Protein AF-A0A8T2NUQ4-F1 (afdb_monomer)

Nearest PDB structures (foldseek):
  4wjl-assembly1_B  TM=9.117E-01  e=3.167E-16  Homo sapiens
  7e8h-assembly1_L  TM=9.229E-01  e=3.189E-14  Homo sapiens
  7e8b-assembly1_L  TM=9.250E-01  e=7.598E-14  Homo sapiens
  7w6t-assembly1_J  TM=8.728E-01  e=1.663E-14  Mus musculus
  6y0f-assembly1_B  TM=8.412E-01  e=1.004E-11  Homo sapiens

Radius of gyration: 16.84 Å; Cα contacts (8 Å, |Δi|>4): 316; chains: 1; bounding box: 49×31×41 Å

pLDDT: mean 84.57, std 17.73, range [27.08, 96.81]

Secondary structure (DSSP, 8-state):
---------TTT-SEEEETTEEEEE-SSS-EEEEETTT--EEEEE-HHHHHHTTEEEEEE-TTSSEEEEEEEEEE-SSS-EEEEEEEEESSSS-EEE---TT-SSPPBSEEEE-SSTT-EEEEETTEEEEESSSSSPPEES----BTTTB-SSS--HHHHHS-PPPP-

InterPro domains:
  IPR002469 Dipeptidylpeptidase IV, N-terminal domain [PF00930] (61-162)
  IPR050278 Serine protease S9B/DPPIV [PTHR11731] (11-162)

Mean predicted aligned error: 7.71 Å

Structure (mmCIF, N/CA/C/O backbone):
data_AF-A0A8T2NUQ4-F1
#
_entry.id   AF-A0A8T2NUQ4-F1
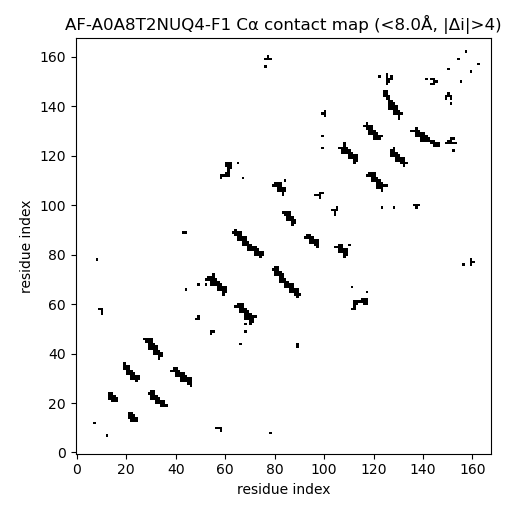#
loop_
_atom_site.group_PDB
_atom_site.id
_atom_site.type_symbol
_atom_site.la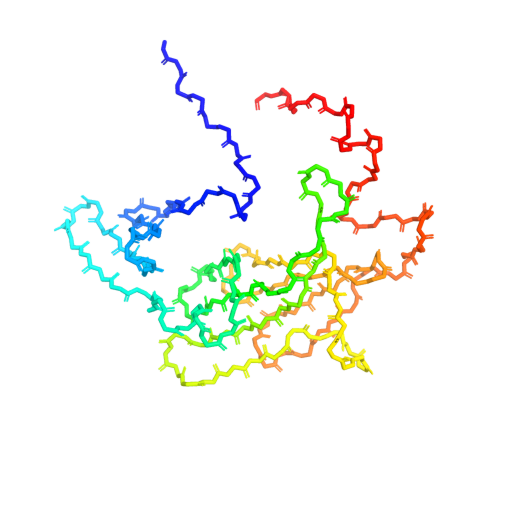bel_atom_id
_atom_site.label_alt_id
_atom_site.label_comp_id
_atom_site.label_asym_id
_atom_site.label_entity_id
_atom_site.label_seq_id
_atom_site.pdbx_PDB_ins_code
_atom_site.Cartn_x
_atom_site.Cartn_y
_atom_site.Cartn_z
_atom_site.occupancy
_atom_site.B_iso_or_equiv
_atom_site.auth_seq_id
_atom_site.auth_comp_id
_atom_site.auth_asym_id
_atom_site.auth_atom_id
_atom_site.pdbx_PDB_model_num
ATOM 1 N N . MET A 1 1 ? -33.272 11.095 -10.064 1.00 31.30 1 MET A N 1
ATOM 2 C CA . MET A 1 1 ? -32.197 11.468 -9.119 1.00 31.30 1 MET A CA 1
ATOM 3 C C . MET A 1 1 ? -31.300 10.254 -8.946 1.00 31.30 1 MET A C 1
ATOM 5 O O . MET A 1 1 ? -31.696 9.333 -8.250 1.00 31.30 1 MET A O 1
ATOM 9 N N . ALA A 1 2 ? -30.172 10.197 -9.656 1.00 27.81 2 ALA A N 1
ATOM 10 C CA . ALA A 1 2 ? -29.225 9.086 -9.572 1.00 27.81 2 ALA A CA 1
ATOM 11 C C . ALA A 1 2 ? -27.923 9.601 -8.950 1.00 27.81 2 ALA A C 1
ATOM 13 O O . ALA A 1 2 ? -27.308 10.540 -9.459 1.00 27.81 2 ALA A O 1
ATOM 14 N N . THR A 1 3 ? -27.557 9.029 -7.810 1.00 34.28 3 THR A N 1
ATOM 15 C CA . THR A 1 3 ? -26.348 9.358 -7.058 1.00 34.28 3 THR A CA 1
ATOM 16 C C . THR A 1 3 ? -25.132 8.856 -7.840 1.00 34.28 3 THR A C 1
ATOM 18 O O . THR A 1 3 ? -24.986 7.657 -8.054 1.00 34.28 3 THR A O 1
ATOM 21 N N . ARG A 1 4 ? -24.275 9.776 -8.305 1.00 27.08 4 ARG A N 1
ATOM 22 C CA . ARG A 1 4 ? -23.016 9.468 -9.005 1.00 27.08 4 ARG A CA 1
ATOM 23 C C . ARG A 1 4 ? -22.017 8.881 -8.006 1.00 27.08 4 ARG A C 1
ATOM 25 O O . ARG A 1 4 ? -21.513 9.612 -7.158 1.00 27.08 4 ARG A O 1
ATOM 32 N N . ALA A 1 5 ? -21.699 7.597 -8.128 1.00 28.91 5 ALA A N 1
ATOM 33 C CA . ALA A 1 5 ? -20.486 7.034 -7.547 1.00 28.91 5 ALA A CA 1
ATOM 34 C C . ALA A 1 5 ? -19.365 7.182 -8.582 1.00 28.91 5 ALA A C 1
ATOM 36 O O . ALA A 1 5 ? -19.179 6.330 -9.443 1.00 28.91 5 ALA A O 1
ATOM 37 N N . ALA A 1 6 ? -18.649 8.306 -8.539 1.00 32.59 6 ALA A N 1
ATOM 38 C CA . ALA A 1 6 ? -17.335 8.369 -9.164 1.00 32.59 6 ALA A CA 1
ATOM 39 C C . ALA A 1 6 ? -16.447 7.393 -8.391 1.00 32.59 6 ALA A C 1
ATOM 41 O O . ALA A 1 6 ? -16.287 7.584 -7.188 1.00 32.59 6 ALA A O 1
ATOM 42 N N . SER A 1 7 ? -15.915 6.350 -9.029 1.00 32.56 7 SER A N 1
ATOM 43 C CA . SER A 1 7 ? -14.855 5.538 -8.431 1.00 32.56 7 SER A CA 1
ATOM 44 C C . SER A 1 7 ? -13.615 6.422 -8.326 1.00 32.56 7 SER A C 1
ATOM 46 O O . SER A 1 7 ? -12.976 6.687 -9.347 1.00 32.56 7 SER A O 1
ATOM 48 N N . PRO A 1 8 ? -13.268 6.941 -7.135 1.00 34.28 8 PRO A N 1
ATOM 49 C CA . PRO A 1 8 ? -12.034 7.682 -6.985 1.00 34.28 8 PRO A CA 1
ATOM 50 C C . PRO A 1 8 ? -10.913 6.658 -7.157 1.00 34.28 8 PRO A C 1
ATOM 52 O O . PRO A 1 8 ? -11.085 5.483 -6.812 1.00 34.28 8 PRO A O 1
ATOM 55 N N . SER A 1 9 ? -9.739 7.079 -7.629 1.00 45.34 9 SER A N 1
ATOM 56 C CA . SER A 1 9 ? -8.544 6.261 -7.412 1.00 45.34 9 SER A CA 1
ATOM 57 C C . SER A 1 9 ? -8.547 5.828 -5.936 1.00 45.34 9 SER A C 1
ATOM 59 O O . SER A 1 9 ? -8.842 6.652 -5.064 1.00 45.34 9 SER A O 1
ATOM 61 N N . ARG A 1 10 ? -8.312 4.543 -5.635 1.00 53.16 10 ARG A N 1
ATOM 62 C CA . ARG A 1 10 ? -8.453 3.992 -4.266 1.00 53.16 10 ARG A CA 1
ATOM 63 C C . ARG A 1 10 ? -7.656 4.795 -3.218 1.00 53.16 10 ARG A C 1
ATOM 65 O O . ARG A 1 10 ? -8.010 4.846 -2.049 1.00 53.16 10 ARG A O 1
ATOM 72 N N . TRP A 1 11 ? -6.649 5.520 -3.694 1.00 52.12 11 TRP A N 1
ATOM 73 C CA . TRP A 1 11 ? -5.775 6.441 -2.979 1.00 52.12 11 TRP A CA 1
ATOM 74 C C . TRP A 1 11 ? -6.295 7.881 -2.779 1.00 52.12 11 TRP A C 1
ATOM 76 O O . TRP A 1 11 ? -5.545 8.711 -2.259 1.00 52.12 11 TRP A O 1
ATOM 86 N N . SER A 1 12 ? -7.502 8.230 -3.243 1.00 45.94 12 SER A N 1
ATOM 87 C CA . SER A 1 12 ? -7.982 9.627 -3.337 1.00 45.94 12 SER A CA 1
ATOM 88 C C . SER A 1 12 ? -9.244 9.962 -2.547 1.00 45.94 12 SER A C 1
ATOM 90 O O . SER A 1 12 ? -9.524 11.140 -2.349 1.00 45.94 12 SER A O 1
ATOM 92 N N . ALA A 1 13 ? -9.956 8.981 -2.002 1.00 50.09 13 ALA A N 1
ATOM 93 C CA . ALA A 1 13 ? -11.031 9.249 -1.057 1.00 50.09 13 ALA A CA 1
ATOM 94 C C . ALA A 1 13 ? -10.794 8.408 0.187 1.00 50.09 13 ALA A C 1
ATOM 96 O O . ALA A 1 13 ? -10.834 7.184 0.130 1.00 50.09 13 ALA A O 1
ATOM 97 N N . GLY A 1 14 ? -10.542 9.074 1.314 1.00 60.34 14 GLY A N 1
ATOM 98 C CA . GLY A 1 14 ? -10.440 8.450 2.632 1.00 60.34 14 GLY A CA 1
ATOM 99 C C . GLY A 1 14 ? -11.797 7.967 3.132 1.00 60.34 14 GLY A C 1
ATOM 100 O O . GLY A 1 14 ? -12.154 8.289 4.256 1.00 60.34 14 GLY A O 1
ATOM 101 N N . LEU A 1 15 ? -12.563 7.286 2.277 1.00 70.44 15 LEU A N 1
ATOM 102 C CA . LEU A 1 15 ? -13.844 6.669 2.559 1.00 70.44 15 LEU A CA 1
ATOM 103 C C . LEU A 1 15 ? -13.911 5.321 1.833 1.00 70.44 15 LEU A C 1
ATOM 105 O O . LEU A 1 15 ? -13.931 5.272 0.605 1.00 70.44 15 LEU A O 1
ATOM 109 N N . MET A 1 16 ? -13.979 4.234 2.591 1.00 76.06 16 MET A N 1
ATOM 110 C CA . MET A 1 16 ? -14.211 2.886 2.079 1.00 76.06 16 MET A CA 1
ATOM 111 C C . MET A 1 16 ? -15.429 2.306 2.792 1.00 76.06 16 MET A C 1
ATOM 113 O O . MET A 1 16 ? -15.478 2.294 4.017 1.00 76.06 16 MET A O 1
ATOM 117 N N . ALA A 1 17 ? -16.412 1.830 2.034 1.00 78.88 17 ALA A N 1
ATOM 118 C CA . ALA A 1 17 ? -17.593 1.168 2.578 1.00 78.88 17 ALA A CA 1
ATOM 119 C C . ALA A 1 17 ? -17.511 -0.338 2.316 1.00 78.88 17 ALA A C 1
ATOM 121 O O . ALA A 1 17 ? -17.178 -0.764 1.208 1.00 78.88 17 ALA A O 1
ATOM 122 N N . ARG A 1 18 ? -17.823 -1.145 3.329 1.00 75.25 18 ARG A N 1
ATOM 123 C CA . ARG A 1 18 ? -17.849 -2.604 3.247 1.00 75.25 18 ARG A CA 1
ATOM 124 C C . ARG A 1 18 ? -18.989 -3.148 4.104 1.00 75.25 18 ARG A C 1
ATOM 126 O O . ARG A 1 18 ? -18.875 -3.224 5.323 1.00 75.25 18 ARG A O 1
ATOM 133 N N . GLY A 1 19 ? -20.078 -3.557 3.455 1.00 84.00 19 GLY A N 1
ATOM 134 C CA . GLY A 1 19 ? -21.295 -3.960 4.162 1.00 84.00 19 GLY A CA 1
ATOM 135 C C . GLY A 1 19 ? -21.761 -2.832 5.082 1.00 84.00 19 GLY A C 1
ATOM 136 O O . GLY A 1 19 ? -22.038 -1.733 4.606 1.00 84.00 19 GLY A O 1
ATOM 137 N N . ASN A 1 20 ? -21.755 -3.091 6.389 1.00 88.75 20 ASN A N 1
ATOM 138 C CA . ASN A 1 20 ? -22.165 -2.128 7.414 1.00 88.75 20 ASN A CA 1
ATOM 139 C C . ASN A 1 20 ? -20.996 -1.354 8.034 1.00 88.75 20 ASN A C 1
ATOM 141 O O . ASN A 1 20 ? -21.218 -0.533 8.919 1.00 88.75 20 ASN A O 1
ATOM 145 N N . GLU A 1 21 ? -19.757 -1.596 7.604 1.00 89.38 21 GLU A N 1
ATOM 146 C CA . GLU A 1 21 ? -18.579 -0.878 8.085 1.00 89.38 21 GLU A CA 1
ATOM 147 C C . GLU A 1 21 ? -18.156 0.214 7.097 1.00 89.38 21 GLU A C 1
ATOM 149 O O . GLU A 1 21 ? -18.051 0.005 5.887 1.00 89.38 21 GLU A O 1
ATOM 154 N N . LEU A 1 22 ? -17.876 1.393 7.637 1.00 91.12 22 LEU A N 1
ATOM 155 C CA . LEU A 1 22 ? -17.424 2.571 6.918 1.00 91.12 22 LEU A CA 1
ATOM 156 C C . LEU A 1 22 ? -16.073 3.003 7.485 1.00 91.12 22 LEU A C 1
ATOM 158 O O . LEU A 1 22 ? -15.972 3.379 8.651 1.00 91.12 22 LEU A O 1
ATOM 162 N N . LEU A 1 23 ? -15.031 2.943 6.667 1.00 90.88 23 LEU A N 1
ATOM 163 C CA . LEU A 1 23 ? -13.685 3.356 7.028 1.00 90.88 23 LEU A CA 1
ATOM 164 C C . LEU A 1 23 ? -13.450 4.763 6.518 1.00 90.88 23 LEU A C 1
ATOM 166 O O . LEU A 1 23 ? -13.638 5.015 5.329 1.00 90.88 23 LEU A O 1
ATOM 170 N N . TYR A 1 24 ? -12.992 5.658 7.384 1.00 90.56 24 TYR A N 1
ATOM 171 C CA . TYR A 1 24 ? -12.621 6.999 6.962 1.00 90.56 24 TYR A CA 1
ATOM 172 C C . TYR A 1 24 ? -11.493 7.604 7.782 1.00 90.56 24 TYR A C 1
ATOM 174 O O . TYR A 1 24 ? -11.252 7.206 8.922 1.00 90.56 24 TYR A O 1
ATOM 182 N N .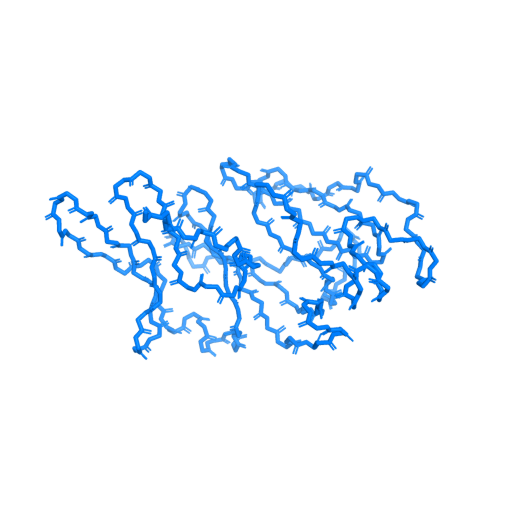 ARG A 1 25 ? -10.800 8.584 7.194 1.00 90.69 25 ARG A N 1
ATOM 183 C CA . ARG A 1 25 ? -9.785 9.370 7.903 1.00 90.69 25 ARG A CA 1
ATOM 184 C C . ARG A 1 25 ? -10.429 10.564 8.602 1.00 90.69 25 ARG A C 1
ATOM 186 O O . ARG A 1 25 ? -11.155 11.332 7.970 1.00 90.69 25 ARG A O 1
ATOM 193 N N . THR A 1 26 ? -10.171 10.726 9.893 1.00 91.25 26 THR A N 1
ATOM 194 C CA . THR A 1 26 ? -10.659 11.863 10.679 1.00 91.25 26 THR A CA 1
ATOM 195 C C . THR A 1 26 ? -9.820 13.118 10.427 1.00 91.25 26 THR A C 1
ATOM 197 O O . THR A 1 26 ? -8.771 13.070 9.780 1.00 91.25 26 THR A O 1
ATOM 200 N N . ARG A 1 27 ? -10.272 14.267 10.947 1.00 88.81 27 ARG A N 1
ATOM 201 C CA . ARG A 1 27 ? -9.524 15.534 10.846 1.00 88.81 27 ARG A CA 1
ATOM 202 C C . ARG A 1 27 ? -8.245 15.506 11.679 1.00 88.81 27 ARG A C 1
ATOM 204 O O . ARG A 1 27 ? -7.252 16.115 11.298 1.00 88.81 27 ARG A O 1
ATOM 211 N N . GLU A 1 28 ? -8.272 14.770 12.783 1.00 89.62 28 GLU A N 1
ATOM 212 C CA . GLU A 1 28 ? -7.122 14.511 13.647 1.00 89.62 28 GLU A CA 1
ATOM 213 C C . GLU A 1 28 ? -6.081 13.640 12.924 1.00 89.62 28 GLU A C 1
ATOM 215 O O . GLU A 1 28 ? -4.886 13.744 13.194 1.00 89.62 28 GLU A O 1
ATOM 220 N N . GLY A 1 29 ? -6.509 12.869 11.921 1.00 88.75 29 GLY A N 1
ATOM 221 C CA . GLY A 1 29 ? -5.651 12.113 11.012 1.00 88.75 29 GLY A CA 1
ATOM 222 C C . GLY A 1 29 ? -5.643 10.608 11.261 1.00 88.75 29 GLY A C 1
ATOM 223 O O . GLY A 1 29 ? -4.960 9.905 10.512 1.00 88.75 29 GLY A O 1
ATOM 224 N N . ASP A 1 30 ? -6.409 10.135 12.245 1.00 93.81 30 ASP A N 1
ATOM 225 C CA . ASP A 1 30 ? -6.655 8.719 12.514 1.00 93.81 30 ASP A CA 1
ATOM 226 C C . ASP A 1 30 ? -7.551 8.104 11.437 1.00 93.81 30 ASP A C 1
ATOM 228 O O . ASP A 1 30 ? -8.395 8.778 10.844 1.00 93.81 30 ASP A O 1
ATOM 232 N N . VAL A 1 31 ? -7.406 6.804 11.199 1.00 93.44 31 VAL A N 1
ATOM 233 C CA . VAL A 1 31 ? -8.341 6.028 10.377 1.00 93.44 31 VAL A CA 1
ATOM 234 C C . VAL A 1 31 ? -9.282 5.279 11.301 1.00 93.44 31 VAL A C 1
ATOM 236 O O . VAL A 1 31 ? -8.841 4.487 12.133 1.00 93.44 31 VAL A O 1
ATOM 239 N N . VAL A 1 32 ? -10.579 5.517 11.139 1.00 93.94 32 VAL A N 1
ATOM 240 C CA . VAL A 1 32 ? -11.643 4.973 11.986 1.00 93.94 32 VAL A CA 1
ATOM 241 C C . VAL A 1 32 ? -12.521 4.039 11.169 1.00 93.94 32 VAL A C 1
ATOM 243 O O . VAL A 1 32 ? -12.894 4.373 10.047 1.00 93.94 32 VAL A O 1
ATOM 246 N N . VAL A 1 33 ? -12.885 2.896 11.755 1.00 93.44 33 VAL A N 1
ATOM 247 C CA . VAL A 1 33 ? -14.000 2.067 11.284 1.00 93.44 33 VAL A CA 1
ATOM 248 C C . VAL A 1 33 ? -15.247 2.453 12.062 1.00 93.44 33 VAL A C 1
ATOM 250 O O . VAL A 1 33 ? -15.242 2.469 13.294 1.00 93.44 33 VAL A O 1
ATOM 253 N N . HIS A 1 34 ? -16.319 2.742 11.342 1.00 93.19 34 HIS A N 1
ATOM 254 C CA . HIS A 1 34 ? -17.632 3.029 11.887 1.00 93.19 34 HIS A CA 1
ATOM 255 C C . HIS A 1 34 ? -18.631 1.974 11.425 1.00 93.19 34 HIS A C 1
ATOM 257 O O . HIS A 1 34 ? -18.826 1.799 10.226 1.00 93.19 34 HIS A O 1
ATOM 263 N N . ASN A 1 35 ? -19.275 1.292 12.367 1.00 93.06 35 ASN A N 1
ATOM 264 C CA . ASN A 1 35 ? -20.390 0.411 12.058 1.00 93.06 35 ASN A CA 1
ATOM 265 C C . ASN A 1 35 ? -21.672 1.252 11.960 1.00 93.06 35 ASN A C 1
ATOM 267 O O . ASN A 1 35 ? -22.054 1.930 12.913 1.00 93.06 35 ASN A O 1
ATOM 271 N N . VAL A 1 36 ? -22.318 1.228 10.798 1.00 91.56 36 VAL A N 1
ATOM 272 C CA . VAL A 1 36 ? -23.491 2.053 10.485 1.00 91.56 36 VAL A CA 1
ATOM 273 C C . VAL A 1 36 ? -24.743 1.570 11.230 1.00 91.56 36 VAL A C 1
ATOM 275 O O . VAL A 1 36 ? -25.596 2.388 11.571 1.00 91.56 36 VAL A O 1
ATOM 278 N N . GLU A 1 37 ? -24.845 0.274 11.537 1.00 92.38 37 GLU A N 1
ATOM 279 C CA . GLU A 1 37 ? -25.984 -0.302 12.264 1.00 92.38 37 GLU A CA 1
ATOM 280 C C . GLU A 1 37 ? -25.870 -0.080 13.773 1.00 92.38 37 GLU A C 1
ATOM 282 O O . GLU A 1 37 ? -26.780 0.475 14.390 1.00 92.38 37 GLU A O 1
ATOM 287 N N . THR A 1 38 ? -24.743 -0.478 14.373 1.00 94.25 38 THR A N 1
ATOM 288 C CA . THR A 1 38 ? -24.535 -0.365 15.829 1.00 94.25 38 THR A CA 1
ATOM 289 C C . THR A 1 38 ? -24.158 1.052 16.255 1.00 94.25 38 THR A C 1
ATOM 291 O O . THR A 1 38 ? -24.228 1.389 17.435 1.00 94.25 38 THR A O 1
ATOM 294 N N . LYS A 1 39 ? -23.775 1.903 15.294 1.00 92.75 39 LYS A N 1
ATOM 295 C CA . LYS A 1 39 ? -23.207 3.248 15.480 1.00 92.75 39 LYS A CA 1
ATOM 296 C C . LYS A 1 39 ? -21.865 3.270 16.215 1.00 92.75 39 LYS A C 1
ATOM 298 O O . LYS A 1 39 ? -21.358 4.351 16.524 1.00 92.75 39 LYS A O 1
ATOM 303 N N . GLU A 1 40 ? -21.266 2.111 16.459 1.00 94.81 40 GLU A N 1
ATOM 304 C CA . GLU A 1 40 ? -19.969 2.001 17.113 1.00 94.81 40 GLU A CA 1
ATOM 305 C C . GLU A 1 40 ? -18.851 2.540 16.216 1.00 94.81 40 GLU A C 1
ATOM 307 O O . GLU A 1 40 ? -18.931 2.534 14.981 1.00 94.81 40 GLU A O 1
ATOM 312 N N . LYS A 1 41 ? -17.795 3.045 16.852 1.00 94.56 41 LYS A N 1
ATOM 313 C CA . LYS A 1 41 ? -16.600 3.565 16.187 1.00 94.56 41 LYS A CA 1
ATOM 314 C C . LYS A 1 41 ? -15.371 3.000 16.875 1.00 94.56 41 LYS A C 1
ATOM 316 O O . LYS A 1 41 ? -15.296 3.015 18.100 1.00 94.56 41 LYS A O 1
ATOM 321 N N . ARG A 1 42 ? -14.397 2.556 16.086 1.00 94.19 42 ARG A N 1
ATOM 322 C CA . ARG A 1 42 ? -13.087 2.109 16.570 1.00 94.19 42 ARG A CA 1
ATOM 323 C C . ARG A 1 42 ? -11.976 2.696 15.715 1.00 94.19 42 ARG A C 1
ATOM 325 O O . ARG A 1 42 ? -12.113 2.787 14.496 1.00 94.19 42 ARG A O 1
ATOM 332 N N . ILE A 1 43 ? -10.877 3.082 16.351 1.00 94.06 43 ILE A N 1
ATOM 333 C CA . ILE A 1 43 ? -9.671 3.506 15.639 1.00 94.06 43 ILE A CA 1
ATOM 334 C C . ILE A 1 43 ? -8.996 2.250 15.089 1.00 94.06 43 ILE A C 1
ATOM 336 O O . ILE A 1 43 ? -8.757 1.301 15.831 1.00 94.06 43 ILE A O 1
ATOM 340 N N . LEU A 1 44 ? -8.734 2.239 13.784 1.00 93.88 44 LEU A N 1
ATOM 341 C CA . LEU A 1 44 ? -8.051 1.148 13.094 1.00 93.88 44 LEU A CA 1
ATOM 342 C C . LEU A 1 44 ? -6.571 1.451 12.890 1.00 93.88 44 LEU A C 1
ATOM 344 O O . LEU A 1 44 ? -5.725 0.583 13.072 1.00 93.88 44 LEU A O 1
ATOM 348 N N . VAL A 1 45 ? -6.262 2.687 12.495 1.00 94.06 45 VAL A N 1
ATOM 349 C CA . VAL A 1 45 ? -4.888 3.135 12.266 1.00 94.06 45 VAL A CA 1
ATOM 350 C C . VAL A 1 45 ? -4.698 4.467 12.966 1.00 94.06 45 VAL A C 1
ATOM 352 O O . VAL A 1 45 ? -5.325 5.459 12.602 1.00 94.06 45 VAL A O 1
ATOM 355 N N . GLU A 1 46 ? -3.817 4.488 13.956 1.00 93.88 46 GLU A N 1
ATOM 356 C CA . GLU A 1 46 ? -3.450 5.716 14.652 1.00 93.88 46 GLU A CA 1
ATOM 357 C C . GLU A 1 46 ? -2.652 6.650 13.738 1.00 93.88 46 GLU A C 1
ATOM 359 O O . GLU A 1 46 ? -1.749 6.219 13.007 1.00 93.88 46 GLU A O 1
ATOM 364 N N . ARG A 1 47 ? -2.900 7.955 13.864 1.00 93.94 47 ARG A N 1
ATOM 365 C CA . ARG A 1 47 ? -2.164 9.036 13.199 1.00 93.94 47 ARG A CA 1
ATOM 366 C C . ARG A 1 47 ? -0.648 8.879 13.361 1.00 93.94 47 ARG A C 1
ATOM 368 O O . ARG A 1 47 ? 0.103 9.113 12.417 1.00 93.94 47 ARG A O 1
ATOM 375 N N . LYS A 1 48 ? -0.193 8.397 14.522 1.00 93.94 48 LYS A N 1
ATOM 376 C CA . LYS A 1 48 ? 1.227 8.173 14.825 1.00 93.94 48 LYS A CA 1
ATOM 377 C C . LYS A 1 48 ? 1.938 7.297 13.786 1.00 93.94 48 LYS A C 1
ATOM 379 O O . LYS A 1 48 ? 3.098 7.569 13.478 1.00 93.94 48 LYS A O 1
ATOM 384 N N . LYS A 1 49 ? 1.276 6.280 13.212 1.00 92.44 49 LYS A N 1
ATOM 385 C CA . LYS A 1 49 ? 1.868 5.452 12.141 1.00 92.44 49 LYS A CA 1
ATOM 386 C C . LYS A 1 49 ? 2.136 6.281 10.880 1.00 92.44 49 LYS A C 1
ATOM 388 O O . LYS A 1 49 ? 3.178 6.114 10.257 1.00 92.44 49 LYS A O 1
ATOM 393 N N . PHE A 1 50 ? 1.253 7.221 10.545 1.00 92.88 50 PHE A N 1
ATOM 394 C CA . PHE A 1 50 ? 1.452 8.128 9.412 1.00 92.88 50 PHE A CA 1
ATOM 395 C C . PHE A 1 50 ? 2.619 9.080 9.645 1.00 92.88 50 PHE A C 1
ATOM 397 O O . PHE A 1 50 ? 3.453 9.234 8.759 1.00 92.88 50 PHE A O 1
ATOM 404 N N . ASP A 1 51 ? 2.700 9.674 10.837 1.00 93.56 51 ASP A N 1
ATOM 405 C CA . ASP A 1 51 ? 3.762 10.625 11.175 1.00 93.56 51 ASP A CA 1
ATOM 406 C C . ASP A 1 51 ? 5.137 9.927 11.234 1.00 93.56 51 ASP A C 1
ATOM 408 O O . ASP A 1 51 ? 6.121 10.457 10.724 1.00 93.56 51 ASP A O 1
ATOM 412 N N . THR A 1 52 ? 5.193 8.700 11.772 1.00 93.56 52 THR A N 1
ATOM 413 C CA . THR A 1 52 ? 6.429 7.896 11.880 1.00 93.56 52 THR A CA 1
ATOM 414 C C . THR A 1 52 ? 7.049 7.605 10.514 1.00 93.56 52 THR A C 1
ATOM 416 O O . THR A 1 52 ? 8.264 7.695 10.357 1.00 93.56 52 THR A O 1
ATOM 419 N N . TYR A 1 53 ? 6.221 7.274 9.520 1.00 91.00 53 TYR A N 1
ATOM 420 C CA . TYR A 1 53 ? 6.679 6.937 8.168 1.00 91.00 53 TYR A CA 1
ATOM 421 C C . TYR A 1 53 ? 6.529 8.085 7.168 1.00 91.00 53 TYR A C 1
ATOM 423 O O . TYR A 1 53 ? 6.767 7.887 5.980 1.00 91.00 53 TYR A O 1
ATOM 431 N N . GLN A 1 54 ? 6.111 9.272 7.624 1.00 93.44 54 GLN A N 1
ATOM 432 C CA . GLN A 1 54 ? 5.796 10.425 6.771 1.00 93.44 54 GLN A CA 1
ATOM 433 C C . GLN A 1 54 ? 4.862 10.048 5.602 1.00 93.44 54 GLN A C 1
ATOM 435 O O . GLN A 1 54 ? 4.999 10.513 4.466 1.00 93.44 54 GLN A O 1
ATOM 440 N N . ALA A 1 55 ? 3.907 9.156 5.878 1.00 93.00 55 ALA A N 1
ATOM 441 C CA . ALA A 1 55 ? 3.031 8.577 4.874 1.00 93.00 55 ALA A CA 1
ATOM 442 C C . ALA A 1 55 ? 1.974 9.591 4.428 1.00 93.00 55 ALA A C 1
ATOM 444 O O . ALA A 1 55 ? 1.183 10.100 5.226 1.00 93.00 55 ALA A O 1
ATOM 445 N N . SER A 1 56 ? 1.935 9.860 3.124 1.00 90.88 56 SER A N 1
ATOM 446 C CA . SER A 1 56 ? 0.983 10.805 2.528 1.00 90.88 56 SER A CA 1
ATOM 447 C C . SER A 1 56 ? -0.311 10.122 2.087 1.00 90.88 56 SER A C 1
ATOM 449 O O . SER A 1 56 ? -1.374 10.742 2.084 1.00 90.88 56 SER A O 1
ATOM 451 N N . LYS A 1 57 ? -0.233 8.840 1.722 1.00 91.69 57 LYS A N 1
ATOM 452 C CA . LYS A 1 57 ? -1.358 8.034 1.238 1.00 91.69 57 LYS A CA 1
ATOM 453 C C . LYS A 1 57 ? -1.404 6.701 1.988 1.00 91.69 57 LYS A C 1
ATOM 455 O O . LYS A 1 57 ? -0.367 6.214 2.438 1.00 91.69 57 LYS A O 1
ATOM 460 N N . TYR A 1 58 ? -2.595 6.115 2.110 1.00 93.31 58 TYR A N 1
ATOM 461 C CA . TYR A 1 58 ? -2.775 4.803 2.732 1.00 93.31 58 TYR A CA 1
ATOM 462 C C . TYR A 1 58 ? -3.883 3.983 2.074 1.00 93.31 58 TYR A C 1
ATOM 464 O O . TYR A 1 58 ? -4.793 4.537 1.458 1.00 93.31 58 TYR A O 1
ATOM 472 N N . GLU A 1 59 ? -3.815 2.672 2.277 1.00 93.19 59 GLU A N 1
ATOM 473 C CA . GLU A 1 59 ? -4.853 1.719 1.910 1.00 93.19 59 GLU A CA 1
ATOM 474 C C . GLU A 1 59 ? -4.900 0.585 2.943 1.00 93.19 59 GLU A C 1
ATOM 476 O O . GLU A 1 59 ? -3.866 0.026 3.312 1.00 93.19 59 GLU A O 1
ATOM 481 N N . VAL A 1 60 ? -6.087 0.237 3.434 1.00 93.06 60 VAL A N 1
ATOM 482 C CA . VAL A 1 60 ? -6.277 -0.844 4.417 1.00 93.06 60 VAL A CA 1
ATOM 483 C C . VAL A 1 60 ? -6.558 -2.155 3.684 1.00 93.06 60 VAL A C 1
ATOM 485 O O . VAL A 1 60 ? -7.286 -2.159 2.691 1.00 93.06 60 VAL A O 1
ATOM 488 N N . SER A 1 61 ? -5.993 -3.263 4.166 1.00 93.50 61 SER A N 1
ATOM 489 C CA . SER A 1 61 ? -6.216 -4.583 3.578 1.00 93.50 61 SER A CA 1
ATOM 490 C C . SER A 1 61 ? -7.679 -5.038 3.707 1.00 93.50 61 SER A C 1
ATOM 492 O O . SER A 1 61 ? -8.370 -4.659 4.659 1.00 93.50 61 SER A O 1
ATOM 494 N N . PRO A 1 62 ? -8.176 -5.899 2.800 1.00 90.94 62 PRO A N 1
ATOM 495 C CA . PRO A 1 62 ? -9.532 -6.444 2.877 1.00 90.94 62 PRO A CA 1
ATOM 496 C C . PRO A 1 62 ? -9.853 -7.145 4.197 1.00 90.94 62 PRO A C 1
ATOM 498 O O . PRO A 1 62 ? -10.996 -7.121 4.644 1.00 90.94 62 PRO A O 1
ATOM 501 N N . ASP A 1 63 ? -8.867 -7.775 4.833 1.00 91.25 63 ASP A N 1
ATOM 502 C CA . ASP A 1 63 ? -9.028 -8.425 6.136 1.00 91.25 63 ASP A CA 1
ATOM 503 C C . ASP A 1 63 ? -8.914 -7.464 7.337 1.00 91.25 63 ASP A C 1
ATOM 505 O O . ASP A 1 63 ? -9.102 -7.898 8.468 1.00 91.25 63 ASP A O 1
ATOM 509 N N . MET A 1 64 ? -8.656 -6.170 7.102 1.00 91.31 64 MET A N 1
ATOM 510 C CA . MET A 1 64 ? -8.439 -5.120 8.110 1.00 91.31 64 MET A CA 1
ATOM 511 C C . MET A 1 64 ? -7.290 -5.382 9.090 1.00 91.31 64 MET A C 1
ATOM 513 O O . MET A 1 64 ? -7.245 -4.783 10.163 1.00 91.31 64 MET A O 1
ATOM 517 N N . LYS A 1 65 ? -6.348 -6.257 8.734 1.00 93.94 65 LYS A N 1
ATOM 518 C CA . LYS A 1 65 ? -5.196 -6.584 9.586 1.00 93.94 65 LYS A CA 1
ATOM 519 C C . LYS A 1 65 ? -3.945 -5.792 9.248 1.00 93.94 65 LYS A C 1
ATOM 521 O O . LYS A 1 65 ? -3.037 -5.703 10.069 1.00 93.94 65 LYS A O 1
ATOM 526 N N . HIS A 1 66 ? -3.895 -5.211 8.054 1.00 95.19 66 HIS A N 1
ATOM 527 C CA . HIS A 1 66 ? -2.727 -4.516 7.542 1.00 95.19 66 HIS A CA 1
ATOM 528 C C . HIS A 1 66 ? -3.107 -3.164 6.949 1.00 95.19 66 HIS A C 1
ATOM 530 O O . HIS A 1 66 ? -4.201 -2.960 6.420 1.00 95.19 66 HIS A O 1
ATOM 536 N N . VAL A 1 67 ? -2.160 -2.234 7.000 1.00 95.12 67 VAL A N 1
ATOM 537 C CA . VAL A 1 67 ? -2.231 -0.968 6.277 1.00 95.12 67 VAL A CA 1
ATOM 538 C C . VAL A 1 67 ? -1.012 -0.839 5.375 1.00 95.12 67 VAL A C 1
ATOM 540 O O . VAL A 1 67 ? 0.122 -1.045 5.801 1.00 95.12 67 VAL A O 1
ATOM 543 N N . LEU A 1 68 ? -1.258 -0.516 4.113 1.00 95.88 68 LEU A N 1
ATOM 544 C CA . LEU A 1 68 ? -0.251 -0.135 3.138 1.00 95.88 68 LEU A CA 1
ATOM 545 C C . LEU A 1 68 ? -0.107 1.383 3.195 1.00 95.88 68 LEU A C 1
ATOM 547 O O . LEU A 1 68 ? -1.081 2.108 2.998 1.00 95.88 68 LEU A O 1
ATOM 551 N N . LEU A 1 69 ? 1.097 1.862 3.472 1.00 95.50 69 LEU A N 1
ATOM 552 C CA . LEU A 1 69 ? 1.430 3.277 3.568 1.00 95.50 69 LEU A CA 1
ATOM 553 C C . LEU A 1 69 ? 2.374 3.652 2.430 1.00 95.50 69 LEU A C 1
ATOM 555 O O . LEU A 1 69 ? 3.375 2.972 2.208 1.00 95.50 69 LEU A O 1
ATOM 559 N N . ALA A 1 70 ? 2.073 4.753 1.741 1.00 95.38 70 ALA A N 1
ATOM 560 C CA . ALA A 1 70 ? 2.935 5.306 0.704 1.00 95.38 70 ALA A CA 1
ATOM 561 C C . ALA A 1 70 ? 3.565 6.624 1.173 1.00 95.38 70 ALA A C 1
ATOM 563 O O . ALA A 1 70 ? 2.862 7.538 1.626 1.00 95.38 70 ALA A O 1
ATOM 564 N N . TYR A 1 71 ? 4.885 6.732 1.037 1.00 94.38 71 TYR A N 1
ATOM 565 C CA . TYR A 1 71 ? 5.680 7.892 1.441 1.00 94.38 71 TYR A CA 1
ATOM 566 C C . TYR A 1 71 ? 6.632 8.334 0.323 1.00 94.38 71 TYR A C 1
ATOM 568 O O . TYR A 1 71 ? 6.920 7.582 -0.612 1.00 94.38 71 TYR A O 1
ATOM 576 N N . THR A 1 72 ? 7.075 9.594 0.389 1.00 94.44 72 THR A N 1
ATOM 577 C CA . THR A 1 72 ? 7.854 10.254 -0.679 1.00 94.44 72 THR A CA 1
ATOM 578 C C . THR A 1 72 ? 7.164 10.128 -2.044 1.00 94.44 72 THR A C 1
ATOM 580 O O . THR A 1 72 ? 7.753 9.690 -3.034 1.00 94.44 72 THR A O 1
ATOM 583 N N . VAL A 1 73 ? 5.876 10.474 -2.072 1.00 92.44 73 VAL A N 1
ATOM 584 C CA . VAL A 1 73 ? 5.042 10.420 -3.276 1.00 92.44 73 VAL A CA 1
ATOM 585 C C . VAL A 1 73 ? 5.537 11.460 -4.281 1.00 92.44 73 VAL A C 1
ATOM 587 O O . VAL A 1 73 ? 5.490 12.658 -4.011 1.00 92.44 73 VAL A O 1
ATOM 590 N N . ALA A 1 74 ? 5.996 11.000 -5.441 1.00 91.88 74 ALA A N 1
ATOM 591 C CA . ALA A 1 74 ? 6.413 11.830 -6.560 1.00 91.88 74 ALA A CA 1
ATOM 592 C C . ALA A 1 74 ? 5.398 11.672 -7.707 1.00 91.88 74 ALA A C 1
ATOM 594 O O . ALA A 1 74 ? 5.306 10.577 -8.272 1.00 91.88 74 ALA A O 1
ATOM 595 N N . PRO A 1 75 ? 4.610 12.712 -8.038 1.00 87.56 75 PRO A N 1
ATOM 596 C CA . PRO A 1 75 ? 3.688 12.651 -9.167 1.00 87.56 75 PRO A CA 1
ATOM 597 C C . PRO A 1 75 ? 4.466 12.455 -10.471 1.00 87.56 75 PRO A C 1
ATOM 599 O O . PRO A 1 75 ? 5.556 13.000 -10.634 1.00 87.56 75 PRO A O 1
ATOM 602 N N . VAL A 1 76 ? 3.904 11.662 -11.379 1.00 85.19 76 VAL A N 1
ATOM 603 C CA . VAL A 1 76 ? 4.434 11.457 -12.735 1.00 85.19 76 VAL A CA 1
ATOM 604 C C . VAL A 1 76 ? 3.538 12.191 -13.727 1.00 85.19 76 VAL A C 1
ATOM 606 O O . VAL A 1 76 ? 4.012 13.014 -14.504 1.00 85.19 76 VAL A O 1
ATOM 609 N N . TYR A 1 77 ? 2.231 11.954 -13.620 1.00 81.81 77 TYR A N 1
ATOM 610 C CA . TYR A 1 77 ? 1.184 12.563 -14.437 1.00 81.81 77 TYR A CA 1
ATOM 611 C C . TYR A 1 77 ? 0.016 13.012 -13.521 1.00 81.81 77 TYR A C 1
ATOM 613 O O . TYR A 1 77 ? 0.230 13.299 -12.340 1.00 81.81 77 TYR A O 1
ATOM 621 N N . GLN A 1 78 ? -1.211 13.136 -14.038 1.00 79.06 78 GLN A N 1
ATOM 622 C CA . GLN A 1 78 ? -2.381 13.685 -13.327 1.00 79.06 78 GLN A CA 1
ATOM 623 C C . GLN A 1 78 ? -2.894 12.813 -12.156 1.00 79.06 78 GLN A C 1
ATOM 625 O O . GLN A 1 78 ? -3.336 13.313 -11.120 1.00 79.06 78 GLN A O 1
ATOM 630 N N . HIS A 1 79 ? -2.844 11.503 -12.327 1.00 77.88 79 HIS A N 1
ATOM 631 C CA . HIS A 1 79 ? -3.304 10.420 -11.470 1.00 77.88 79 HIS A CA 1
ATOM 632 C C . HIS A 1 79 ? -2.184 9.412 -11.160 1.00 77.88 79 HIS A C 1
ATOM 634 O O . HIS A 1 79 ? -2.243 8.756 -10.114 1.00 77.88 79 HIS A O 1
ATOM 640 N N . SER A 1 80 ? -1.157 9.315 -12.009 1.00 83.88 80 SER A N 1
ATOM 641 C CA . SER A 1 80 ? 0.005 8.444 -11.809 1.00 83.88 80 SER A CA 1
ATOM 642 C C . SER A 1 80 ? 1.065 9.077 -10.909 1.00 83.88 80 SER A C 1
ATOM 644 O O . SER A 1 80 ? 1.403 10.257 -11.023 1.00 83.88 80 SER A O 1
ATOM 646 N N . PHE A 1 81 ? 1.640 8.274 -10.017 1.00 90.81 81 PHE A N 1
ATOM 647 C CA . PHE A 1 81 ? 2.711 8.684 -9.113 1.00 90.81 81 PHE A CA 1
ATOM 648 C C . PHE A 1 81 ? 3.629 7.505 -8.797 1.00 90.81 81 PHE A C 1
ATOM 650 O O . PHE A 1 81 ? 3.215 6.354 -8.849 1.00 90.81 81 PHE A O 1
ATOM 657 N N . THR A 1 82 ? 4.863 7.792 -8.400 1.00 94.62 82 THR A N 1
ATOM 658 C CA . THR A 1 82 ? 5.764 6.805 -7.798 1.00 94.62 82 THR A CA 1
ATOM 659 C C . THR A 1 82 ? 5.910 7.080 -6.307 1.00 94.62 82 THR A C 1
ATOM 661 O O . THR A 1 82 ? 5.830 8.229 -5.868 1.00 94.62 82 THR A O 1
ATOM 664 N N . ALA A 1 83 ? 6.100 6.044 -5.498 1.00 96.12 83 ALA A N 1
ATOM 665 C CA . ALA A 1 83 ? 6.297 6.196 -4.058 1.00 96.12 83 ALA A CA 1
ATOM 666 C C . ALA A 1 83 ? 7.097 5.027 -3.481 1.00 96.12 83 ALA A C 1
ATOM 668 O O . ALA A 1 83 ? 7.210 3.967 -4.099 1.00 96.12 83 ALA A O 1
ATOM 669 N N . TYR A 1 84 ? 7.629 5.213 -2.277 1.00 96.19 84 TYR A N 1
ATOM 670 C CA . TYR A 1 84 ? 8.040 4.087 -1.448 1.00 96.19 84 TYR A CA 1
ATOM 671 C C . TYR A 1 84 ? 6.842 3.574 -0.662 1.00 96.19 84 TYR A C 1
ATOM 673 O O . TYR A 1 84 ? 5.969 4.352 -0.269 1.00 96.19 84 TYR A O 1
ATOM 681 N N . TYR A 1 85 ? 6.820 2.268 -0.420 1.00 96.00 85 TYR A N 1
ATOM 682 C CA . TYR A 1 85 ? 5.706 1.608 0.236 1.00 96.00 85 TYR A CA 1
ATOM 683 C C . TYR A 1 85 ? 6.183 0.772 1.417 1.00 96.00 85 TYR A C 1
ATOM 685 O O . TYR A 1 85 ? 7.144 0.006 1.319 1.00 96.00 85 TYR A O 1
ATOM 693 N N . ILE A 1 86 ? 5.462 0.896 2.523 1.00 95.62 86 ILE A N 1
ATOM 694 C CA . ILE A 1 86 ? 5.643 0.078 3.716 1.00 95.62 86 ILE A CA 1
ATOM 695 C C . ILE A 1 86 ? 4.299 -0.502 4.134 1.00 95.62 86 ILE A C 1
ATOM 697 O O . ILE A 1 86 ? 3.269 0.170 4.091 1.00 95.62 86 ILE A O 1
ATOM 701 N N . ILE A 1 87 ? 4.307 -1.773 4.510 1.00 95.69 87 ILE A N 1
ATOM 702 C CA . ILE A 1 87 ? 3.150 -2.468 5.056 1.00 95.69 87 ILE A CA 1
ATOM 703 C C . ILE A 1 87 ? 3.327 -2.516 6.565 1.00 95.69 87 ILE A C 1
ATOM 705 O O . ILE A 1 87 ? 4.382 -2.919 7.053 1.00 95.69 87 ILE A O 1
ATOM 709 N N . CYS A 1 88 ? 2.300 -2.127 7.307 1.00 95.56 88 CYS A N 1
ATOM 710 C CA . CYS A 1 88 ? 2.284 -2.229 8.758 1.00 95.56 88 CYS A CA 1
ATOM 711 C C . CYS A 1 88 ? 1.180 -3.178 9.202 1.00 95.56 88 CYS A C 1
ATOM 713 O O . CYS A 1 88 ? 0.042 -3.069 8.739 1.00 95.56 88 CYS A O 1
ATOM 715 N N . SER A 1 89 ? 1.504 -4.050 10.152 1.00 95.06 89 SER A N 1
ATOM 716 C CA . SER A 1 89 ? 0.495 -4.798 10.889 1.00 95.06 89 SER A CA 1
ATOM 717 C C . SER A 1 89 ? -0.294 -3.855 11.803 1.00 95.06 89 SER A C 1
ATOM 719 O O . SER A 1 89 ? 0.223 -2.848 12.319 1.00 95.06 89 SER A O 1
ATOM 721 N N . L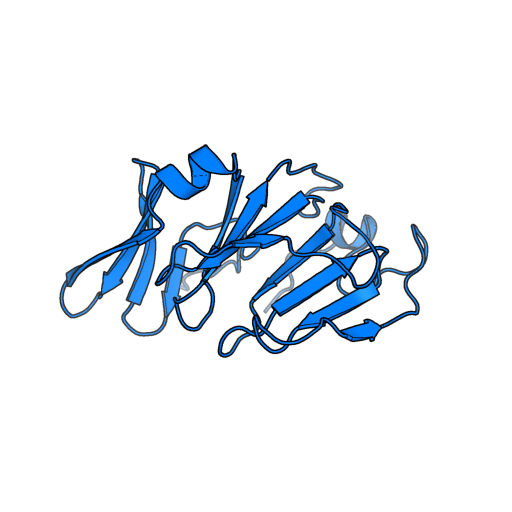EU A 1 90 ? -1.581 -4.151 11.943 1.00 93.88 90 LEU A N 1
ATOM 722 C CA . LEU A 1 90 ? -2.506 -3.485 12.859 1.00 93.88 90 LEU A CA 1
ATOM 723 C C . LEU A 1 90 ? -2.704 -4.293 14.147 1.00 93.88 90 LEU A C 1
ATOM 725 O O . LEU A 1 90 ? -3.165 -3.742 15.140 1.00 93.88 90 LEU A O 1
ATOM 729 N N . GLU A 1 91 ? -2.306 -5.567 14.146 1.00 92.56 91 GLU A N 1
ATOM 730 C CA . GLU A 1 91 ? -2.358 -6.460 15.310 1.00 92.56 91 GLU A CA 1
ATOM 731 C C . GLU A 1 91 ? -1.003 -6.516 16.041 1.00 92.56 91 GLU A C 1
ATOM 733 O O . GLU A 1 91 ? -0.950 -6.623 17.265 1.00 92.56 91 GLU A O 1
ATOM 738 N N . THR A 1 92 ? 0.103 -6.411 15.297 1.00 92.56 92 THR A N 1
ATOM 739 C CA . THR A 1 92 ? 1.484 -6.537 15.791 1.00 92.56 92 THR A CA 1
ATOM 740 C C . THR A 1 92 ? 2.297 -5.273 15.469 1.00 92.56 92 THR A C 1
ATOM 742 O O . THR A 1 92 ? 1.921 -4.486 14.595 1.00 92.56 92 THR A O 1
ATOM 745 N N . PRO A 1 93 ? 3.433 -5.026 16.149 1.00 90.56 93 PRO A N 1
ATOM 746 C CA . PRO A 1 93 ? 4.332 -3.9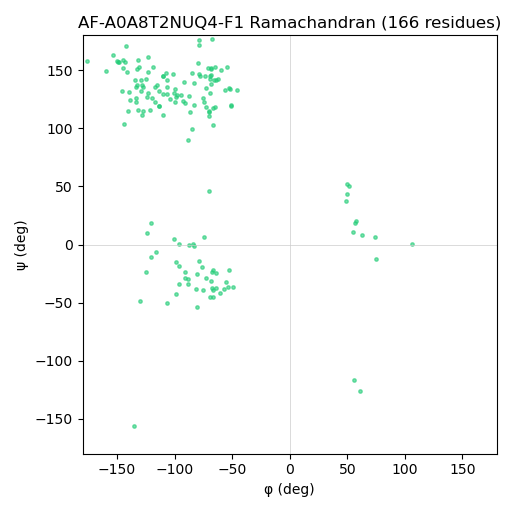18 15.807 1.00 90.56 93 PRO A CA 1
ATOM 747 C C . PRO A 1 93 ? 5.158 -4.172 14.530 1.00 90.56 93 PRO A C 1
ATOM 749 O O . PRO A 1 93 ? 6.057 -3.394 14.214 1.00 90.56 93 PRO A O 1
ATOM 752 N N . GLU A 1 94 ? 4.894 -5.260 13.806 1.00 93.50 94 GLU A N 1
ATOM 753 C CA . GLU A 1 94 ? 5.668 -5.664 12.637 1.00 93.50 94 GLU A CA 1
ATOM 754 C C . GLU A 1 94 ? 5.397 -4.770 11.426 1.00 93.50 94 GLU A C 1
ATOM 756 O O . GLU A 1 94 ? 4.279 -4.296 11.185 1.00 93.50 94 GLU A O 1
ATOM 761 N N . THR A 1 95 ? 6.455 -4.553 10.645 1.00 94.31 95 THR A N 1
ATOM 762 C CA . THR A 1 95 ? 6.406 -3.779 9.407 1.00 94.31 95 THR A CA 1
ATOM 763 C C . THR A 1 95 ? 7.290 -4.407 8.340 1.00 94.31 95 THR A C 1
ATOM 765 O O . THR A 1 95 ? 8.323 -5.006 8.640 1.00 94.31 95 THR A O 1
ATOM 768 N N . TRP A 1 96 ? 6.883 -4.259 7.081 1.00 93.69 96 TRP A N 1
ATOM 769 C CA . TRP A 1 96 ? 7.563 -4.837 5.930 1.00 93.69 96 TRP A CA 1
ATOM 770 C C . TRP A 1 96 ? 7.714 -3.796 4.830 1.00 93.69 96 TRP A C 1
ATOM 772 O O . TRP A 1 96 ? 6.727 -3.231 4.361 1.00 93.69 96 TRP A O 1
ATOM 782 N N . ASN A 1 97 ? 8.943 -3.590 4.361 1.00 93.12 97 ASN A N 1
ATOM 783 C CA . ASN A 1 97 ? 9.172 -2.816 3.144 1.00 93.12 97 ASN A CA 1
ATOM 784 C C . ASN A 1 97 ? 8.655 -3.609 1.943 1.00 93.12 97 ASN A C 1
ATOM 786 O O . ASN A 1 97 ? 8.987 -4.789 1.781 1.00 93.12 97 ASN A O 1
ATOM 790 N N . LEU A 1 98 ? 7.852 -2.965 1.100 1.00 93.50 98 LEU A N 1
ATOM 791 C CA . LEU A 1 98 ? 7.355 -3.596 -0.112 1.00 93.50 98 LEU A CA 1
ATOM 792 C C . LEU A 1 98 ? 8.400 -3.443 -1.217 1.00 93.50 98 LEU A C 1
ATOM 794 O O . LEU A 1 98 ? 8.506 -2.397 -1.847 1.00 93.50 98 LEU A O 1
ATOM 798 N N . ASN A 1 99 ? 9.175 -4.504 -1.426 1.00 93.00 99 ASN A N 1
ATOM 799 C CA . ASN A 1 99 ? 10.287 -4.522 -2.365 1.00 93.00 99 ASN A CA 1
ATOM 800 C C . ASN A 1 99 ? 10.126 -5.674 -3.381 1.00 93.00 99 ASN A C 1
ATOM 802 O O . ASN A 1 99 ? 9.704 -6.770 -2.996 1.00 93.00 99 ASN A O 1
ATOM 806 N N . PRO A 1 100 ? 10.488 -5.470 -4.662 1.00 91.25 100 PRO A N 1
ATOM 807 C CA . PRO A 1 100 ? 10.727 -6.547 -5.614 1.00 91.25 100 PRO A CA 1
ATOM 808 C C . PRO A 1 100 ? 11.758 -7.549 -5.081 1.00 91.25 100 PRO A C 1
ATOM 810 O O . PRO A 1 100 ? 12.637 -7.163 -4.303 1.00 91.25 100 PRO A O 1
ATOM 813 N N . PRO A 1 101 ? 11.699 -8.823 -5.512 1.00 86.69 101 PRO A N 1
ATOM 814 C CA . PRO A 1 101 ? 12.799 -9.749 -5.279 1.00 86.69 101 PRO A CA 1
ATOM 815 C C . PRO A 1 101 ? 14.110 -9.115 -5.763 1.00 86.69 101 PRO A C 1
ATOM 817 O O . PRO A 1 101 ? 14.141 -8.532 -6.840 1.00 86.69 101 PRO A O 1
ATOM 820 N N . GLU A 1 102 ? 15.164 -9.204 -4.949 1.00 85.19 102 GLU A N 1
ATOM 821 C CA . GLU A 1 102 ? 16.538 -8.769 -5.277 1.00 85.19 102 GLU A CA 1
ATOM 822 C C . GLU A 1 102 ? 16.802 -7.252 -5.278 1.00 85.19 102 GLU A C 1
ATOM 824 O O . GLU A 1 102 ? 17.962 -6.846 -5.202 1.00 85.19 102 GLU A O 1
ATOM 829 N N . VAL A 1 103 ? 15.771 -6.404 -5.240 1.00 90.69 103 VAL A N 1
ATOM 830 C CA . VAL A 1 103 ? 15.934 -4.940 -5.209 1.00 90.69 103 VAL A CA 1
ATOM 831 C C . VAL A 1 103 ? 15.618 -4.399 -3.819 1.00 90.69 103 VAL A C 1
ATOM 833 O O . VAL A 1 103 ? 14.576 -4.695 -3.241 1.00 90.69 103 VAL A O 1
ATOM 836 N N . ARG A 1 104 ? 16.510 -3.581 -3.253 1.00 88.00 104 ARG A N 1
ATOM 837 C CA . ARG A 1 104 ? 16.291 -2.957 -1.940 1.00 88.00 104 ARG A CA 1
ATOM 838 C C . ARG A 1 104 ? 15.797 -1.529 -2.098 1.00 88.00 104 ARG A C 1
ATOM 840 O O . ARG A 1 104 ? 16.458 -0.721 -2.737 1.00 88.00 104 ARG A O 1
ATOM 847 N N . ASN A 1 105 ? 14.675 -1.229 -1.448 1.00 87.19 105 ASN A N 1
ATOM 848 C CA . ASN A 1 105 ? 14.074 0.101 -1.362 1.00 87.19 105 ASN A CA 1
ATOM 849 C C . ASN A 1 105 ? 13.920 0.816 -2.725 1.00 87.19 105 ASN A C 1
ATOM 851 O O . ASN A 1 105 ? 14.382 1.953 -2.846 1.00 87.19 105 ASN A O 1
ATOM 855 N N . PRO A 1 106 ? 13.308 0.208 -3.762 1.00 93.75 106 PRO A N 1
ATOM 856 C CA . PRO A 1 106 ? 12.963 0.949 -4.967 1.00 93.75 106 PRO A CA 1
ATOM 857 C C . PRO A 1 106 ? 11.684 1.767 -4.772 1.00 93.75 106 PRO A C 1
ATOM 859 O O . PRO A 1 106 ? 10.817 1.430 -3.964 1.00 93.75 106 PRO A O 1
ATOM 862 N N . LYS A 1 107 ? 11.540 2.828 -5.570 1.00 94.44 107 LYS A N 1
ATOM 863 C CA . LYS A 1 107 ? 10.228 3.449 -5.765 1.00 94.44 107 LYS A CA 1
ATOM 864 C C . LYS A 1 107 ? 9.379 2.527 -6.632 1.00 94.44 107 LYS A C 1
ATOM 866 O O . LYS A 1 107 ? 9.852 2.028 -7.650 1.00 94.44 107 LYS A O 1
ATOM 871 N N . LEU A 1 108 ? 8.131 2.325 -6.237 1.00 96.06 108 LEU A N 1
ATOM 872 C CA . LEU A 1 108 ? 7.155 1.5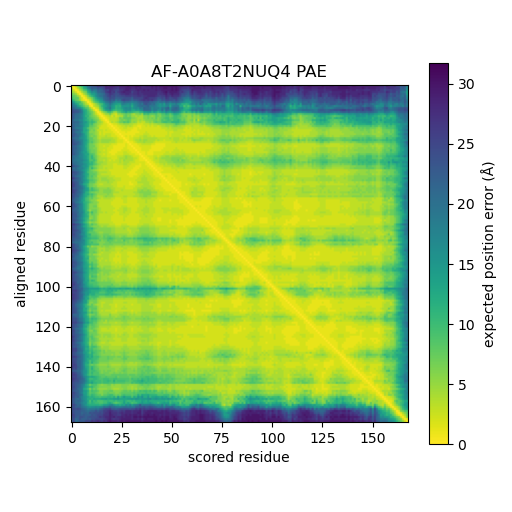65 -7.010 1.00 96.06 108 LEU A CA 1
ATOM 873 C C . LEU A 1 108 ? 6.227 2.533 -7.734 1.00 96.06 108 LEU A C 1
ATOM 875 O O . LEU A 1 108 ? 5.902 3.603 -7.213 1.00 96.06 108 LEU A O 1
ATOM 879 N N . GLN A 1 109 ? 5.786 2.139 -8.923 1.00 94.44 109 GLN A N 1
ATOM 880 C CA . GLN A 1 109 ? 4.851 2.915 -9.742 1.00 94.44 109 GLN A CA 1
ATOM 881 C C . GLN A 1 109 ? 3.407 2.733 -9.275 1.00 94.44 109 GLN A C 1
ATOM 883 O O . GLN A 1 109 ? 2.561 3.593 -9.476 1.00 94.44 109 GLN A O 1
ATOM 888 N N . TYR A 1 110 ? 3.123 1.609 -8.625 1.00 94.94 110 TYR A N 1
ATOM 889 C CA . TYR A 1 110 ? 1.836 1.341 -8.010 1.00 94.94 110 TYR A CA 1
ATOM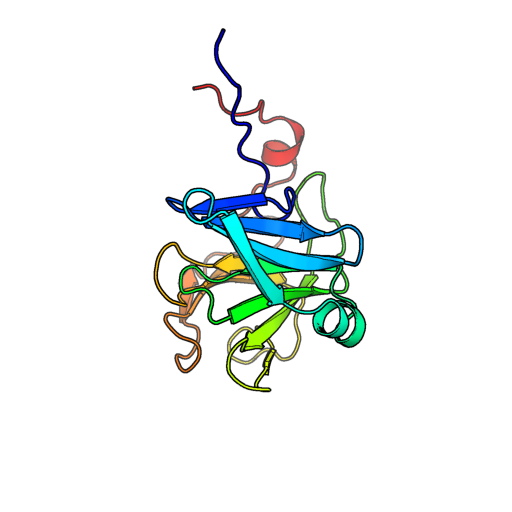 890 C C . TYR A 1 110 ? 1.997 0.253 -6.957 1.00 94.94 110 TYR A C 1
ATOM 892 O O . TYR A 1 110 ? 2.823 -0.646 -7.114 1.00 94.94 110 TYR A O 1
ATOM 900 N N . ALA A 1 111 ? 1.176 0.305 -5.920 1.00 95.81 111 ALA A N 1
ATOM 901 C CA . ALA A 1 111 ? 0.889 -0.829 -5.060 1.00 95.81 111 ALA A CA 1
ATOM 902 C C . ALA A 1 111 ? -0.584 -0.758 -4.651 1.00 95.81 111 ALA A C 1
ATOM 904 O O . ALA A 1 111 ? -1.185 0.315 -4.688 1.00 95.81 111 ALA A O 1
ATOM 905 N N . GLY A 1 112 ? -1.170 -1.890 -4.280 1.00 94.75 112 GLY A N 1
ATOM 906 C CA . GLY A 1 112 ? -2.548 -1.935 -3.807 1.00 94.75 112 GLY A CA 1
ATOM 907 C C . GLY A 1 112 ? -2.948 -3.328 -3.352 1.00 94.75 112 GLY A C 1
ATOM 908 O O . GLY A 1 112 ? -2.342 -4.332 -3.751 1.00 94.75 112 GLY A O 1
ATOM 909 N N . TRP A 1 113 ? -3.974 -3.395 -2.510 1.00 94.81 113 TRP A N 1
ATOM 910 C CA . TRP A 1 113 ? -4.488 -4.669 -2.027 1.00 94.81 113 TRP A CA 1
ATOM 911 C C . TRP A 1 113 ? -5.361 -5.360 -3.080 1.00 94.81 113 TRP A C 1
ATOM 913 O O . TRP A 1 113 ? -6.120 -4.733 -3.824 1.00 94.81 113 TRP A O 1
ATOM 923 N N . GLY A 1 114 ? -5.288 -6.685 -3.119 1.00 92.25 114 GLY A N 1
ATOM 924 C CA . GLY A 1 114 ? -6.251 -7.532 -3.809 1.00 92.25 114 GLY A CA 1
ATOM 925 C C . GLY A 1 114 ? -7.628 -7.487 -3.133 1.00 92.25 114 GLY A C 1
ATOM 926 O O . GLY A 1 114 ? -7.799 -6.839 -2.104 1.00 92.25 114 GLY A O 1
ATOM 927 N N . PRO A 1 115 ? -8.639 -8.165 -3.694 1.00 88.81 115 PRO A N 1
ATOM 928 C CA . PRO A 1 115 ? -10.000 -8.148 -3.154 1.00 88.81 115 PRO A CA 1
ATOM 929 C C . PRO A 1 115 ? -10.175 -9.014 -1.897 1.00 88.81 115 PRO A C 1
ATOM 931 O O . PRO A 1 115 ? -11.141 -8.833 -1.158 1.00 88.81 115 PRO A O 1
ATOM 934 N N . THR A 1 116 ? -9.272 -9.967 -1.651 1.00 88.19 116 THR A N 1
ATOM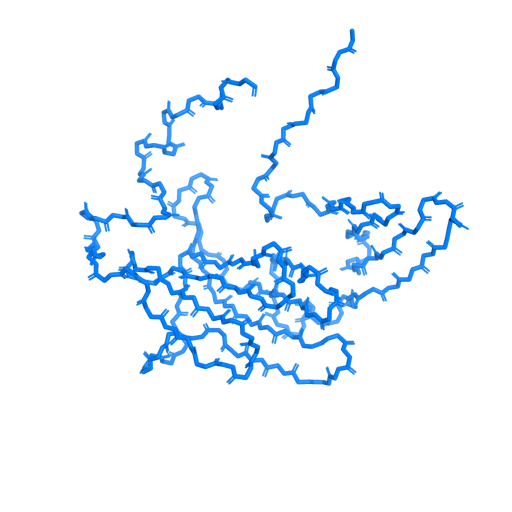 935 C CA . THR A 1 116 ? -9.428 -10.988 -0.608 1.00 88.19 116 THR A CA 1
ATOM 936 C C . THR A 1 116 ? -8.171 -11.151 0.238 1.00 88.19 116 THR A C 1
ATOM 938 O O . THR A 1 116 ? -7.062 -11.234 -0.290 1.00 88.19 116 THR A O 1
ATOM 941 N N . GLY A 1 117 ? -8.359 -11.270 1.555 1.00 90.25 117 GLY A N 1
ATOM 942 C CA . GLY A 1 117 ? -7.279 -11.529 2.507 1.00 90.25 117 GLY A CA 1
ATOM 943 C C . GLY A 1 117 ? -6.223 -10.423 2.515 1.00 90.25 117 GLY A C 1
ATOM 944 O O . GLY A 1 117 ? -6.549 -9.251 2.687 1.00 90.25 117 GLY A O 1
ATOM 945 N N . GLN A 1 118 ? -4.966 -10.829 2.320 1.00 92.31 118 GLN A N 1
ATOM 946 C CA . GLN A 1 118 ? -3.763 -9.981 2.353 1.00 92.31 118 GLN A CA 1
ATOM 947 C C . GLN A 1 118 ? -3.000 -10.013 1.025 1.00 92.31 118 GLN A C 1
ATOM 949 O O . GLN A 1 118 ? -1.811 -9.701 0.961 1.00 92.31 118 GLN A O 1
ATOM 954 N N . GLN A 1 119 ? -3.677 -10.448 -0.034 1.00 94.19 119 GLN A N 1
ATOM 955 C CA . GLN A 1 119 ? -3.106 -10.469 -1.368 1.00 94.19 119 GLN A CA 1
ATOM 956 C C . GLN A 1 119 ? -2.814 -9.038 -1.797 1.00 94.19 119 GLN A C 1
ATOM 958 O O . GLN A 1 119 ? -3.609 -8.140 -1.525 1.00 94.19 119 GLN A O 1
ATOM 963 N N . LEU A 1 120 ? -1.703 -8.811 -2.481 1.00 95.69 120 LEU A N 1
ATOM 964 C CA . LEU A 1 120 ? -1.334 -7.487 -2.966 1.00 95.69 120 LEU A CA 1
ATOM 965 C C . LEU A 1 120 ? -0.636 -7.584 -4.316 1.00 95.69 120 LEU A C 1
ATOM 967 O O . LEU A 1 120 ? 0.042 -8.570 -4.624 1.00 95.69 120 LEU A O 1
ATOM 971 N N . ILE A 1 121 ? -0.782 -6.523 -5.098 1.00 96.81 121 ILE A N 1
ATOM 972 C CA . ILE A 1 121 ? -0.032 -6.313 -6.330 1.00 96.81 121 ILE A CA 1
ATOM 973 C C . ILE A 1 121 ? 0.802 -5.047 -6.211 1.00 96.81 121 ILE A C 1
ATOM 975 O O . ILE A 1 121 ? 0.448 -4.112 -5.490 1.00 96.81 121 ILE A O 1
ATOM 979 N N . TYR A 1 122 ? 1.903 -5.008 -6.944 1.00 96.50 122 TYR A N 1
ATOM 980 C CA . TYR A 1 122 ? 2.666 -3.788 -7.144 1.00 96.50 122 TYR A CA 1
ATOM 981 C C . TYR A 1 122 ? 3.370 -3.806 -8.493 1.00 96.50 122 TYR A C 1
ATOM 983 O O . TYR A 1 122 ? 3.589 -4.864 -9.085 1.00 96.50 122 TYR A O 1
ATOM 991 N N . ILE A 1 123 ? 3.700 -2.616 -8.981 1.00 96.06 123 ILE A N 1
ATOM 992 C CA . ILE A 1 123 ? 4.291 -2.415 -10.299 1.00 96.06 123 ILE A CA 1
ATOM 993 C C . ILE A 1 123 ? 5.658 -1.762 -10.134 1.00 96.06 123 ILE A C 1
ATOM 995 O O . ILE A 1 123 ? 5.800 -0.732 -9.467 1.00 96.06 123 ILE A O 1
ATOM 999 N N . PHE A 1 124 ? 6.662 -2.396 -10.730 1.00 95.69 124 PHE A N 1
ATOM 1000 C CA . PHE A 1 124 ? 8.050 -1.949 -10.740 1.00 95.69 124 PHE A CA 1
ATOM 1001 C C . PHE A 1 124 ? 8.642 -2.199 -12.126 1.00 95.69 124 PHE A C 1
ATOM 1003 O O . PHE A 1 124 ? 8.482 -3.299 -12.655 1.00 95.69 124 PHE A O 1
ATOM 1010 N N . GLU A 1 125 ? 9.295 -1.195 -12.716 1.00 94.12 125 GLU A N 1
ATOM 1011 C CA . GLU A 1 125 ? 9.835 -1.248 -14.088 1.00 94.12 125 GLU A CA 1
ATOM 1012 C C . GLU A 1 125 ? 8.800 -1.736 -15.116 1.00 94.12 125 GLU A C 1
ATOM 1014 O O . GLU A 1 125 ? 9.070 -2.601 -15.949 1.00 94.12 125 GLU A O 1
ATOM 1019 N N . ASN A 1 126 ? 7.565 -1.236 -15.012 1.00 93.88 126 ASN A N 1
ATOM 1020 C CA . ASN A 1 126 ? 6.429 -1.638 -15.844 1.00 93.88 126 ASN A CA 1
ATOM 1021 C C . ASN A 1 126 ? 6.104 -3.145 -15.804 1.00 93.88 126 ASN A C 1
ATOM 1023 O O . ASN A 1 126 ? 5.415 -3.658 -16.687 1.00 93.88 126 ASN A O 1
ATOM 1027 N N . ASN A 1 127 ? 6.582 -3.868 -14.791 1.00 95.62 127 ASN A N 1
ATOM 1028 C CA . ASN A 1 127 ? 6.299 -5.278 -14.559 1.00 95.62 127 ASN A CA 1
ATOM 1029 C C . ASN A 1 127 ? 5.345 -5.439 -13.377 1.00 95.62 127 ASN A C 1
ATOM 1031 O O . ASN A 1 127 ? 5.466 -4.743 -12.368 1.00 95.62 127 ASN A O 1
ATOM 1035 N N . ILE A 1 128 ? 4.413 -6.387 -13.491 1.00 96.00 128 ILE A N 1
ATOM 1036 C CA . ILE A 1 128 ? 3.423 -6.660 -12.446 1.00 96.00 128 ILE A CA 1
ATOM 1037 C C . ILE A 1 128 ? 3.963 -7.748 -11.529 1.00 96.00 128 ILE A C 1
ATOM 1039 O O . ILE A 1 128 ? 4.261 -8.864 -11.965 1.00 96.00 128 ILE A O 1
ATOM 1043 N N . TYR A 1 129 ? 4.033 -7.429 -10.245 1.00 96.69 129 TYR A N 1
ATOM 1044 C CA . TYR A 1 129 ? 4.377 -8.355 -9.184 1.00 96.69 129 TYR A CA 1
ATOM 1045 C C . TYR A 1 129 ? 3.154 -8.631 -8.319 1.00 96.69 129 TYR A C 1
ATOM 1047 O O . TYR A 1 129 ? 2.325 -7.753 -8.078 1.00 96.69 129 TYR A O 1
ATOM 1055 N N . TYR A 1 130 ? 3.066 -9.861 -7.834 1.00 96.12 130 TYR A N 1
ATOM 1056 C CA . TYR A 1 130 ? 1.996 -10.328 -6.971 1.00 96.12 130 TYR A CA 1
ATOM 1057 C C . TYR A 1 130 ? 2.570 -11.012 -5.742 1.00 96.12 130 TYR A C 1
ATOM 1059 O O . TYR A 1 130 ? 3.543 -11.762 -5.828 1.00 96.12 130 TYR A O 1
ATOM 1067 N N . ARG A 1 131 ? 1.939 -10.786 -4.596 1.00 95.25 131 ARG A N 1
ATOM 1068 C CA . ARG A 1 131 ? 2.273 -11.453 -3.344 1.00 95.25 131 ARG A CA 1
ATOM 1069 C C . ARG A 1 131 ? 0.980 -11.932 -2.693 1.00 95.25 131 ARG A C 1
ATOM 1071 O O . ARG A 1 131 ? 0.070 -11.142 -2.457 1.00 95.25 131 ARG A O 1
ATOM 1078 N N . ALA A 1 132 ? 0.896 -13.237 -2.440 1.00 93.56 132 ALA A N 1
ATOM 1079 C CA . ALA A 1 132 ? -0.333 -13.873 -1.966 1.00 93.56 132 ALA A CA 1
ATOM 1080 C C . ALA A 1 132 ? -0.627 -13.600 -0.478 1.00 93.56 132 ALA A C 1
ATOM 1082 O O . ALA A 1 132 ? -1.782 -13.402 -0.110 1.00 93.56 132 ALA A O 1
ATOM 1083 N N . THR A 1 133 ? 0.409 -13.590 0.364 1.00 92.25 133 THR A N 1
ATOM 1084 C CA . THR A 1 133 ? 0.341 -13.303 1.810 1.00 92.25 133 THR A CA 1
ATOM 1085 C C . THR A 1 133 ? 1.568 -12.500 2.252 1.00 92.25 133 THR A C 1
ATOM 1087 O O . THR A 1 133 ? 2.528 -12.380 1.487 1.00 92.25 133 THR A O 1
ATOM 1090 N N . MET A 1 134 ? 1.587 -11.988 3.487 1.00 89.56 134 MET A N 1
ATOM 1091 C CA . MET A 1 134 ? 2.755 -11.278 4.032 1.00 89.56 134 MET A CA 1
ATOM 1092 C C . MET A 1 134 ? 4.004 -12.155 4.173 1.00 89.56 134 MET A C 1
ATOM 1094 O O . MET A 1 134 ? 5.120 -11.656 4.123 1.00 89.56 134 MET A O 1
ATOM 1098 N N . GLU A 1 135 ? 3.875 -13.465 4.291 1.00 88.00 135 GLU A N 1
ATOM 1099 C CA . GLU A 1 135 ? 5.006 -14.392 4.435 1.00 88.00 135 GLU A CA 1
ATOM 1100 C C . GLU A 1 135 ? 5.483 -14.897 3.073 1.00 88.00 135 GLU A C 1
ATOM 1102 O O . GLU A 1 135 ? 6.637 -15.294 2.899 1.00 88.00 135 GLU A O 1
ATOM 1107 N N . SER A 1 136 ? 4.590 -14.862 2.084 1.00 90.69 136 SER A N 1
ATOM 1108 C CA . SER A 1 136 ? 4.881 -15.295 0.726 1.00 90.69 136 SER A CA 1
ATOM 1109 C C . SER A 1 136 ? 5.914 -14.379 0.075 1.00 90.69 136 SER A C 1
ATOM 1111 O O . SER A 1 136 ? 5.870 -13.153 0.219 1.00 90.69 136 SER A O 1
ATOM 1113 N N . ARG A 1 137 ? 6.823 -14.969 -0.708 1.00 91.12 137 ARG A N 1
ATOM 1114 C CA . ARG A 1 137 ? 7.672 -14.201 -1.625 1.00 91.12 137 ARG A CA 1
ATOM 1115 C C . ARG A 1 137 ? 6.821 -13.629 -2.753 1.00 91.12 137 ARG A C 1
ATOM 1117 O O . ARG A 1 137 ? 5.878 -14.272 -3.214 1.00 91.12 137 ARG A O 1
ATOM 1124 N N . SER A 1 138 ? 7.182 -12.439 -3.215 1.00 94.31 138 SER A N 1
ATOM 1125 C CA . SER A 1 138 ? 6.578 -11.867 -4.411 1.00 94.31 138 SER A CA 1
ATOM 1126 C C . SER A 1 138 ? 6.983 -12.662 -5.650 1.00 94.31 138 SER A C 1
ATOM 1128 O O . SER A 1 138 ? 8.151 -13.016 -5.815 1.00 94.31 138 SER A O 1
ATOM 1130 N N . ILE A 1 139 ? 6.027 -12.893 -6.542 1.00 94.75 139 ILE A N 1
ATOM 1131 C CA . ILE A 1 139 ? 6.245 -13.476 -7.863 1.00 94.75 139 ILE A CA 1
ATOM 1132 C C . ILE A 1 139 ? 6.027 -12.409 -8.931 1.00 94.75 139 ILE A C 1
ATOM 1134 O O . ILE A 1 139 ? 5.162 -11.543 -8.794 1.00 94.75 139 ILE A O 1
ATOM 1138 N N . ARG A 1 140 ? 6.809 -12.467 -10.007 1.00 96.06 140 ARG A N 1
ATOM 1139 C CA . ARG A 1 140 ? 6.614 -11.606 -11.175 1.00 96.06 140 ARG A CA 1
ATOM 1140 C C . ARG A 1 140 ? 5.605 -12.270 -12.109 1.00 96.06 140 ARG A C 1
ATOM 1142 O O . ARG A 1 140 ? 5.897 -13.332 -12.649 1.00 96.06 140 ARG A O 1
ATOM 1149 N N . LEU A 1 141 ? 4.431 -11.662 -12.274 1.00 94.81 141 LEU A N 1
ATOM 1150 C CA . LEU A 1 141 ? 3.369 -12.167 -13.152 1.00 94.81 141 LEU A CA 1
ATOM 1151 C C . LEU A 1 141 ? 3.608 -11.791 -14.614 1.00 94.81 141 LEU A C 1
ATOM 1153 O O . LEU A 1 141 ? 3.339 -12.586 -15.508 1.00 94.81 141 LEU A O 1
ATOM 1157 N N . VAL A 1 142 ? 4.116 -10.580 -14.849 1.00 94.00 142 VAL A N 1
ATOM 1158 C CA . VAL A 1 142 ? 4.404 -10.060 -16.190 1.00 94.00 142 VAL A CA 1
ATOM 1159 C C . VAL A 1 142 ? 5.831 -9.530 -16.212 1.00 94.00 142 VAL A C 1
ATOM 1161 O O . VAL A 1 142 ? 6.226 -8.814 -15.295 1.00 94.00 142 VAL A O 1
ATOM 1164 N N . SER A 1 143 ? 6.601 -9.908 -17.234 1.00 93.88 143 SER A N 1
ATOM 1165 C CA . SER A 1 143 ? 8.026 -9.572 -17.380 1.00 93.88 143 SER A CA 1
ATOM 1166 C C . SER A 1 143 ? 8.367 -8.864 -18.696 1.00 93.88 143 SER A C 1
ATOM 1168 O O . SER A 1 143 ? 9.537 -8.774 -19.055 1.00 93.88 143 SER A O 1
ATOM 1170 N N . THR A 1 144 ? 7.358 -8.440 -19.458 1.00 94.69 144 THR A N 1
ATOM 1171 C CA . THR A 1 144 ? 7.513 -7.751 -20.751 1.00 94.69 144 THR A CA 1
ATOM 1172 C C . THR A 1 144 ? 7.664 -6.238 -20.603 1.00 94.69 144 THR A C 1
ATOM 1174 O O . THR A 1 144 ? 7.771 -5.542 -21.610 1.00 94.69 144 THR A O 1
ATOM 1177 N N . GLY A 1 145 ? 7.631 -5.724 -19.370 1.00 91.38 145 GLY A N 1
ATOM 1178 C CA . GLY A 1 145 ? 7.749 -4.305 -19.074 1.00 91.38 145 GLY A CA 1
ATOM 1179 C C . GLY A 1 145 ? 9.031 -3.725 -19.652 1.00 91.38 145 GLY A C 1
ATOM 1180 O O . GLY A 1 145 ? 10.113 -4.302 -19.523 1.00 91.38 145 GLY A O 1
ATOM 1181 N N . LYS A 1 146 ? 8.884 -2.578 -20.308 1.00 90.56 146 LYS A N 1
ATOM 1182 C CA . LYS A 1 146 ? 9.987 -1.802 -20.859 1.00 90.56 146 LYS A CA 1
ATOM 1183 C C . LYS A 1 146 ? 9.704 -0.337 -20.589 1.00 90.56 146 LYS A C 1
ATOM 1185 O O . LYS A 1 146 ? 8.634 0.154 -20.951 1.00 90.56 146 LYS A O 1
ATOM 1190 N N . GLU A 1 147 ? 10.644 0.328 -19.935 1.00 86.69 147 GLU A N 1
ATOM 1191 C CA . GLU A 1 147 ? 10.540 1.749 -19.608 1.00 86.69 147 GLU A CA 1
ATOM 1192 C C . GLU A 1 147 ? 10.234 2.567 -20.868 1.00 86.69 147 GLU A C 1
ATOM 1194 O O . GLU A 1 147 ? 10.784 2.286 -21.935 1.00 86.69 147 GLU A O 1
ATOM 1199 N N . ASP A 1 148 ? 9.276 3.488 -20.754 1.00 83.38 148 ASP A N 1
ATOM 1200 C CA . ASP A 1 148 ? 8.774 4.366 -21.822 1.00 83.38 148 ASP A CA 1
ATOM 1201 C C . ASP A 1 148 ? 8.273 3.690 -23.114 1.00 83.38 148 ASP A C 1
ATOM 1203 O O . ASP A 1 148 ? 8.008 4.367 -24.106 1.00 83.38 148 ASP A O 1
ATOM 1207 N N . VAL A 1 149 ? 8.109 2.362 -23.132 1.00 88.31 149 VAL A N 1
ATOM 1208 C CA . VAL A 1 149 ? 7.676 1.623 -24.334 1.00 88.31 149 VAL A CA 1
ATOM 1209 C C . VAL A 1 149 ? 6.523 0.669 -24.046 1.00 88.31 149 VAL A C 1
ATOM 1211 O O . VAL A 1 149 ? 5.551 0.641 -24.794 1.00 88.31 149 VAL A O 1
ATOM 1214 N N . ILE A 1 150 ? 6.629 -0.149 -22.997 1.00 87.44 150 ILE A N 1
ATOM 1215 C CA . ILE A 1 150 ? 5.635 -1.175 -22.661 1.00 87.44 150 ILE A CA 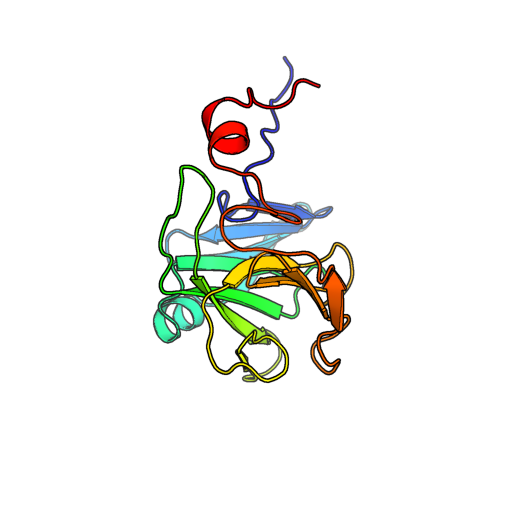1
ATOM 1216 C C . ILE A 1 150 ? 5.244 -0.999 -21.201 1.00 87.44 150 ILE A C 1
ATOM 1218 O O . ILE A 1 150 ? 6.044 -1.286 -20.309 1.00 87.44 150 ILE A O 1
ATOM 1222 N N . PHE A 1 151 ? 4.000 -0.576 -20.978 1.00 87.62 151 PHE A N 1
ATOM 1223 C CA . PHE A 1 151 ? 3.388 -0.396 -19.664 1.00 87.62 151 PHE A CA 1
ATOM 1224 C C . PHE A 1 151 ? 2.416 -1.549 -19.385 1.00 87.62 151 PHE A C 1
ATOM 1226 O O . PHE A 1 151 ? 1.515 -1.806 -20.178 1.00 87.62 151 PHE A O 1
ATOM 1233 N N . ASN A 1 152 ? 2.579 -2.250 -18.258 1.00 89.94 152 ASN A N 1
ATOM 1234 C CA . ASN A 1 152 ? 1.647 -3.297 -17.830 1.00 89.94 152 ASN A CA 1
ATOM 1235 C C . ASN A 1 152 ? 0.927 -2.859 -16.553 1.00 89.94 152 ASN A C 1
ATOM 1237 O O . ASN A 1 152 ? 1.572 -2.645 -15.529 1.00 89.94 152 ASN A O 1
ATOM 1241 N N . GLY A 1 153 ? -0.403 -2.756 -16.601 1.00 86.12 153 GLY A N 1
ATOM 1242 C CA . GLY A 1 153 ? -1.223 -2.373 -15.443 1.00 86.12 153 GLY A CA 1
ATOM 1243 C C . GLY A 1 153 ? -1.155 -0.887 -15.064 1.00 86.12 153 GLY A C 1
ATOM 1244 O O . GLY A 1 153 ? -1.726 -0.503 -14.047 1.00 86.12 153 GLY A O 1
ATOM 1245 N N . LEU A 1 154 ? -0.484 -0.067 -15.876 1.00 86.88 154 LEU A N 1
ATOM 1246 C CA . LEU A 1 154 ? -0.443 1.393 -15.788 1.00 86.88 154 LEU A CA 1
ATOM 1247 C C . LEU A 1 154 ? -0.919 1.985 -17.115 1.00 86.88 154 LEU A C 1
ATOM 1249 O O . LEU A 1 154 ? -0.690 1.387 -18.168 1.00 86.88 154 LEU A O 1
ATOM 1253 N N . SER A 1 155 ? -1.543 3.157 -17.054 1.00 81.69 155 SER A N 1
ATOM 1254 C CA . SER A 1 155 ? -1.831 3.970 -18.237 1.00 81.69 155 SER A CA 1
ATOM 1255 C C . SER A 1 155 ? -0.577 4.729 -18.672 1.00 81.69 155 SER A C 1
ATOM 1257 O O . SER A 1 155 ? 0.223 5.132 -17.827 1.00 81.69 155 SER A O 1
ATOM 1259 N N . ASP A 1 156 ? -0.410 4.942 -19.977 1.00 78.00 156 ASP A N 1
ATOM 1260 C CA . ASP A 1 156 ? 0.557 5.920 -20.482 1.00 78.00 156 ASP A CA 1
ATOM 1261 C C . ASP A 1 156 ? -0.005 7.354 -20.376 1.00 78.00 156 ASP A C 1
ATOM 1263 O O . ASP A 1 156 ? -1.162 7.565 -19.998 1.00 78.00 156 ASP A O 1
ATOM 1267 N N . TRP A 1 157 ? 0.813 8.352 -20.724 1.00 74.38 157 TRP A N 1
ATOM 1268 C CA . TRP A 1 157 ? 0.408 9.760 -20.677 1.00 74.38 157 TRP A CA 1
ATOM 1269 C C . TRP A 1 157 ? -0.840 10.066 -21.520 1.00 74.38 157 TRP A C 1
ATOM 1271 O O . TRP A 1 157 ? -1.682 10.853 -21.090 1.00 74.38 157 TRP A O 1
ATOM 1281 N N . LEU A 1 158 ? -0.980 9.451 -22.700 1.00 72.62 158 LEU A N 1
ATOM 1282 C CA . LEU A 1 158 ? -2.115 9.704 -23.590 1.00 72.62 158 LEU A CA 1
ATOM 1283 C C . LEU A 1 158 ? -3.408 9.142 -22.984 1.00 72.62 158 LEU A C 1
ATOM 1285 O O . LEU A 1 158 ? -4.420 9.837 -22.930 1.00 72.62 158 LEU A O 1
ATOM 1289 N N . TYR A 1 159 ? -3.364 7.915 -22.463 1.00 70.62 159 TYR A N 1
ATOM 1290 C CA . TYR A 1 159 ? -4.489 7.285 -21.769 1.00 70.62 159 TYR A CA 1
ATOM 1291 C C . TYR A 1 159 ? -4.847 7.975 -20.453 1.00 70.62 159 TYR A C 1
ATOM 1293 O O . TYR A 1 159 ? -5.967 7.826 -19.973 1.00 70.62 159 TYR A O 1
ATOM 1301 N N . GLU A 1 160 ? -3.926 8.722 -19.855 1.00 66.56 160 GLU A N 1
ATOM 1302 C CA . GLU A 1 160 ? -4.196 9.486 -18.643 1.00 66.56 160 GLU A CA 1
ATOM 1303 C C . GLU A 1 160 ? -4.727 10.897 -18.927 1.00 66.56 160 GLU A C 1
ATOM 1305 O O . GLU A 1 160 ? -5.562 11.392 -18.173 1.00 66.56 160 GLU A O 1
ATOM 1310 N N . GLY A 1 161 ? -4.265 11.528 -20.013 1.00 58.06 161 GLY A N 1
ATOM 1311 C CA . GLY A 1 161 ? -4.629 12.892 -20.402 1.00 58.06 161 GLY A CA 1
ATOM 1312 C C . GLY A 1 161 ? -5.873 13.010 -21.289 1.00 58.06 161 GLY A C 1
ATOM 1313 O O . GLY A 1 161 ? -6.570 14.019 -21.203 1.00 58.06 161 GLY A O 1
ATOM 1314 N N . GLU A 1 162 ? -6.179 12.005 -22.119 1.00 57.38 162 GLU A N 1
ATOM 1315 C CA . GLU A 1 162 ? -7.290 12.065 -23.086 1.00 57.38 162 GLU A CA 1
ATOM 1316 C C . GLU A 1 162 ? -8.417 11.057 -22.845 1.00 57.38 162 GLU A C 1
ATOM 1318 O O . GLU A 1 162 ? -9.453 11.146 -23.505 1.00 57.38 162 GLU A O 1
ATOM 1323 N N . ALA A 1 163 ? -8.286 10.121 -21.899 1.00 48.97 163 ALA A N 1
ATOM 1324 C CA . ALA A 1 163 ? -9.396 9.225 -21.594 1.00 48.97 163 ALA A CA 1
ATOM 1325 C C . ALA A 1 163 ? -10.526 10.009 -20.895 1.00 48.97 163 ALA A C 1
ATOM 1327 O O . ALA A 1 163 ? -10.351 10.450 -19.753 1.00 48.97 163 ALA A O 1
ATOM 1328 N N . PRO A 1 164 ? -11.716 10.173 -21.514 1.00 47.62 164 PRO A N 1
ATOM 1329 C CA . PRO A 1 164 ? -12.876 10.613 -20.756 1.00 47.62 164 PRO A CA 1
ATOM 1330 C C . PRO A 1 164 ? -13.139 9.587 -19.643 1.00 47.62 164 PRO A C 1
ATOM 1332 O O . PRO A 1 164 ? -12.864 8.398 -19.843 1.00 47.62 164 PRO A O 1
ATOM 1335 N N . PRO A 1 165 ? -13.700 9.990 -18.485 1.00 46.06 165 PRO A N 1
ATOM 1336 C CA . PRO A 1 165 ? -14.156 9.023 -17.496 1.00 46.06 165 PRO A CA 1
ATOM 1337 C C . PRO A 1 165 ? -15.054 8.013 -18.215 1.00 46.06 165 PRO A C 1
ATOM 1339 O O . PRO A 1 165 ? -16.034 8.394 -18.868 1.00 46.06 165 PRO A O 1
ATOM 1342 N N . SER A 1 166 ? -14.651 6.743 -18.181 1.00 43.03 166 SER A N 1
ATOM 1343 C CA . SER A 1 166 ? -15.322 5.657 -18.887 1.00 43.03 166 SER A CA 1
ATOM 1344 C C . SER A 1 166 ? -16.813 5.696 -18.564 1.00 43.03 166 SER A C 1
ATOM 1346 O O . SER A 1 166 ? -17.209 5.639 -17.400 1.00 43.03 166 SER A O 1
ATOM 1348 N N . HIS A 1 167 ? -17.626 5.863 -19.603 1.00 38.97 167 HIS A N 1
ATOM 1349 C CA . HIS A 1 167 ? -19.076 5.849 -19.513 1.00 38.97 167 HIS A CA 1
ATOM 1350 C C . HIS A 1 167 ? -19.554 4.412 -19.272 1.00 38.97 167 HIS A C 1
ATOM 1352 O O . HIS A 1 167 ? -19.313 3.565 -20.130 1.00 38.97 167 HIS A O 1
ATOM 1358 N N . ALA A 1 168 ? -20.217 4.173 -18.136 1.00 30.47 168 ALA A N 1
ATOM 1359 C CA . ALA A 1 168 ? -21.448 3.380 -17.950 1.00 30.47 168 ALA A CA 1
ATOM 1360 C C . ALA A 1 168 ? -21.625 3.028 -16.466 1.00 30.47 168 ALA A C 1
ATOM 1362 O O . ALA A 1 168 ? -20.768 2.297 -15.924 1.00 30.47 168 ALA A O 1
#

Organism: NCBI:txid121402

Solvent-accessible surface area (backbone atoms only — not comparable to full-atom values): 9895 Å² total; per-residue (Å²): 141,78,86,83,81,76,82,58,61,81,75,70,48,68,64,49,79,54,93,56,36,37,35,33,59,47,94,90,49,30,31,32,41,30,33,70,81,82,64,46,74,44,82,66,40,61,37,64,62,36,66,76,60,58,36,80,40,60,47,70,28,63,66,67,48,36,37,41,33,31,18,78,73,41,74,75,57,99,86,47,40,32,23,36,44,38,38,33,45,62,87,49,95,51,70,45,75,64,52,61,82,99,46,79,83,53,67,26,57,42,71,49,65,41,90,55,54,59,20,32,40,35,26,50,72,35,16,34,32,40,24,68,36,92,85,48,72,65,43,76,78,42,85,78,32,33,82,101,77,33,67,46,97,54,76,55,72,62,60,67,75,67,56,68,83,81,88,129

Foldseek 3Di:
DDDDDDPDPLFPAQWDDDPQWIWGADPQGFIWIARNVVRDIDTLGDNVVCVVQVFPTWDAELVSQKIKTWPPWAADADRWTWTWIKIAGSVDRDIDTDDAPPDDGDIWRDKDYDNDDRKIWTHDLLWIWIAHHPVGHIDTPGDPRHPPPHHHPDDDRCCVPPPDSDDD

Sequence (168 aa):
MATRAASPSRWSAGLMARGNELLYRTREGDVVVHNVETKEKRILVERKKFDTYQASKYEVSPDMKHVLLAYTVAPVYQHSFTAYYIICSLETPETWNLNPPEVRNPKLQYAGWGPTGQQLIYIFENNIYYRATMESRSIRLVSTGKEDVIFNGLSDWLYEGEAPPSHA